Protein AF-A0A9D4A457-F1 (afdb_monomer_lite)

Organism: NCBI:txid47602

Structure (mmCIF, N/CA/C/O backbone):
data_AF-A0A9D4A457-F1
#
_entry.id   AF-A0A9D4A457-F1
#
loop_
_atom_site.group_PDB
_atom_site.id
_atom_site.type_symbol
_atom_site.label_atom_id
_atom_site.label_alt_id
_atom_site.label_comp_id
_atom_site.label_asym_id
_atom_site.label_entity_id
_atom_site.label_seq_id
_atom_site.pdbx_PDB_ins_code
_atom_site.Cartn_x
_atom_site.Cartn_y
_atom_site.Cartn_z
_atom_site.occupancy
_atom_site.B_iso_or_equiv
_atom_site.auth_seq_id
_atom_site.auth_comp_id
_atom_site.auth_asym_id
_atom_site.auth_atom_id
_atom_site.pdbx_PDB_model_num
ATOM 1 N N . MET A 1 1 ? -33.852 -47.008 38.649 1.00 54.09 1 MET A N 1
ATOM 2 C CA . MET A 1 1 ? -32.541 -46.318 38.577 1.00 54.09 1 MET A CA 1
ATOM 3 C C . MET A 1 1 ? -32.299 -45.465 37.315 1.00 54.09 1 MET A C 1
ATOM 5 O O . MET A 1 1 ? -31.251 -44.848 37.241 1.00 54.09 1 MET A O 1
ATOM 9 N N . ARG A 1 2 ? -33.231 -45.355 36.345 1.00 47.31 2 ARG A N 1
ATOM 10 C CA . ARG A 1 2 ? -33.043 -44.539 35.116 1.00 47.31 2 ARG A CA 1
ATOM 11 C C . ARG A 1 2 ? -33.878 -43.247 35.032 1.00 47.31 2 ARG A C 1
ATOM 13 O O . ARG A 1 2 ? -33.765 -42.527 34.055 1.00 47.31 2 ARG A O 1
ATOM 20 N N . ARG A 1 3 ? -34.700 -42.933 36.044 1.00 46.06 3 ARG A N 1
ATOM 21 C CA . ARG A 1 3 ? -35.542 -41.715 36.063 1.00 46.06 3 ARG A CA 1
ATOM 22 C C . ARG A 1 3 ? -34.891 -40.493 36.722 1.00 46.06 3 ARG A C 1
ATOM 24 O O . ARG A 1 3 ? -35.311 -39.384 36.451 1.00 46.06 3 ARG A O 1
ATOM 31 N N . ILE A 1 4 ? -33.847 -40.681 37.532 1.00 48.19 4 ILE A N 1
ATOM 32 C CA . ILE A 1 4 ? -33.227 -39.594 38.318 1.00 48.19 4 ILE A CA 1
ATOM 33 C C . ILE A 1 4 ? -32.165 -38.831 37.498 1.00 48.19 4 ILE A C 1
ATOM 35 O O . ILE A 1 4 ? -31.872 -37.675 37.772 1.00 48.19 4 ILE A O 1
ATOM 39 N N . TYR A 1 5 ? -31.619 -39.449 36.443 1.00 45.44 5 TYR A N 1
ATOM 40 C CA . TYR A 1 5 ? -30.612 -38.818 35.580 1.00 45.44 5 TYR A CA 1
ATOM 41 C C . TYR A 1 5 ? -31.191 -37.829 34.559 1.00 45.44 5 TYR A C 1
ATOM 43 O O . TYR A 1 5 ? -30.449 -36.996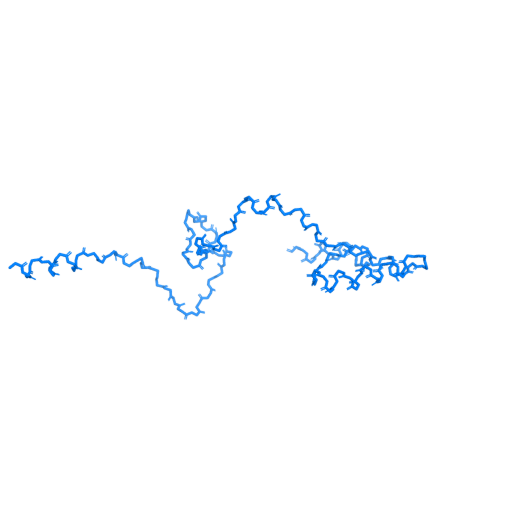 34.055 1.00 45.44 5 TYR A O 1
ATOM 51 N N . ILE A 1 6 ? -32.493 -37.895 34.260 1.00 45.00 6 ILE A N 1
ATOM 52 C CA . ILE A 1 6 ? -33.104 -37.058 33.212 1.00 45.00 6 ILE A CA 1
ATOM 53 C C . ILE A 1 6 ? -33.531 -35.690 33.775 1.00 45.00 6 ILE A C 1
ATOM 55 O O . ILE A 1 6 ? -33.389 -34.678 33.102 1.00 45.00 6 ILE A O 1
ATOM 59 N N . GLU A 1 7 ? -33.937 -35.634 35.048 1.00 42.06 7 GLU A N 1
ATOM 60 C CA . GLU A 1 7 ? -34.279 -34.383 35.750 1.00 42.06 7 GLU A CA 1
ATOM 61 C C . GLU A 1 7 ? -33.044 -33.496 36.001 1.00 42.06 7 GLU A C 1
ATOM 63 O O . GLU A 1 7 ? -33.139 -32.273 36.004 1.00 42.06 7 GLU A O 1
ATOM 68 N N . LYS A 1 8 ? -31.849 -34.091 36.144 1.00 43.78 8 LYS A N 1
ATOM 69 C CA . LYS A 1 8 ? -30.608 -33.342 36.415 1.00 43.78 8 LYS A CA 1
ATOM 70 C C . LYS A 1 8 ? -29.978 -32.698 35.170 1.00 43.78 8 LYS A C 1
ATOM 72 O O . LYS A 1 8 ? -29.018 -31.948 35.306 1.00 43.78 8 LYS A O 1
ATOM 77 N N . LEU A 1 9 ? -30.509 -32.978 33.976 1.00 44.22 9 LEU A N 1
ATOM 78 C CA . LEU A 1 9 ? -30.029 -32.427 32.700 1.00 44.22 9 LEU A CA 1
ATOM 79 C C . LEU A 1 9 ? -30.872 -31.248 32.185 1.00 44.22 9 LEU A C 1
ATOM 81 O O . LEU A 1 9 ? -30.516 -30.652 31.174 1.00 44.22 9 LEU A O 1
ATOM 85 N N . LEU A 1 10 ? -31.955 -30.878 32.877 1.00 48.16 10 LEU A N 1
ATOM 86 C CA . LEU A 1 10 ? -32.815 -29.749 32.493 1.00 48.16 10 LEU A CA 1
ATOM 87 C C . LEU A 1 10 ? -32.501 -28.441 33.243 1.00 48.16 10 LEU A C 1
ATOM 89 O O . LEU A 1 10 ? -33.145 -27.427 32.991 1.00 48.16 10 LEU A O 1
ATOM 93 N N . GLN A 1 11 ? -31.493 -28.431 34.124 1.00 47.62 11 GLN A N 1
ATOM 94 C CA . GLN A 1 11 ? -31.164 -27.280 34.977 1.00 47.62 11 GLN A CA 1
ATOM 95 C C . GLN A 1 11 ? -29.874 -26.534 34.585 1.00 47.62 11 GLN A C 1
ATOM 97 O O . GLN A 1 11 ? -29.328 -25.802 35.403 1.00 47.62 11 GLN A O 1
ATOM 102 N N . ILE A 1 12 ? -29.372 -26.702 33.357 1.00 47.16 12 ILE A N 1
ATOM 103 C CA . ILE A 1 12 ? -28.254 -25.897 32.837 1.00 47.16 12 ILE A CA 1
ATOM 104 C C . ILE A 1 12 ? -28.711 -25.245 31.534 1.00 47.16 12 ILE A C 1
ATOM 106 O O . ILE A 1 12 ? -28.348 -25.645 30.432 1.00 47.16 12 ILE A O 1
ATOM 110 N N . ARG A 1 13 ? -29.601 -24.263 31.664 1.00 43.69 13 ARG A N 1
ATOM 111 C CA . ARG A 1 13 ? -29.705 -23.194 30.676 1.00 43.69 13 ARG A CA 1
ATOM 112 C C . ARG A 1 13 ? -29.014 -22.005 31.305 1.00 43.69 13 ARG A C 1
ATOM 114 O O . ARG A 1 13 ? -29.594 -21.349 32.168 1.00 43.69 13 ARG A O 1
ATOM 121 N N . ASP A 1 14 ? -27.773 -21.776 30.897 1.00 48.44 14 ASP A N 1
ATOM 122 C CA . ASP A 1 14 ? -27.128 -20.493 31.131 1.00 48.44 14 ASP A CA 1
ATOM 123 C C . ASP A 1 14 ? -28.080 -19.391 30.639 1.00 48.44 14 ASP A C 1
ATOM 125 O O . ASP A 1 14 ? -28.736 -19.572 29.601 1.00 48.44 14 ASP A O 1
ATOM 129 N N . PRO A 1 15 ? -28.241 -18.283 31.382 1.00 45.59 15 PRO A N 1
ATOM 130 C CA . PRO A 1 15 ? -29.047 -17.174 30.907 1.00 45.59 15 PRO A CA 1
ATOM 131 C C . PRO A 1 15 ? -28.471 -16.742 29.562 1.00 45.59 15 PRO A C 1
ATOM 133 O O . PRO A 1 15 ? -27.312 -16.345 29.477 1.00 45.59 15 PRO A O 1
ATOM 136 N N . VAL A 1 16 ? -29.278 -16.867 28.505 1.00 44.25 16 VAL A N 1
ATOM 137 C CA . VAL A 1 16 ? -28.945 -16.318 27.192 1.00 44.25 16 VAL A CA 1
ATOM 138 C C . VAL A 1 16 ? -28.645 -14.841 27.428 1.00 44.25 16 VAL A C 1
ATOM 140 O O . VAL A 1 16 ? -29.539 -14.135 27.906 1.00 44.25 16 VAL A O 1
ATOM 143 N N . PRO A 1 17 ? -27.417 -14.361 27.158 1.00 43.22 17 PRO A N 1
ATOM 144 C CA . PRO A 1 17 ? -27.139 -12.942 27.227 1.00 43.22 17 PRO A CA 1
ATOM 145 C C . PRO A 1 17 ? -28.136 -12.258 26.302 1.00 43.22 17 PRO A C 1
ATOM 147 O O . PRO A 1 17 ? -28.192 -12.570 25.111 1.00 43.22 17 PRO A O 1
ATOM 150 N N . SER A 1 18 ? -28.980 -11.391 26.856 1.00 45.47 18 SER A N 1
ATOM 151 C CA . SER A 1 18 ? -29.981 -10.641 26.107 1.00 45.47 18 SER A CA 1
ATOM 152 C C . SER A 1 18 ? -29.288 -9.563 25.276 1.00 45.47 18 SER A C 1
ATOM 154 O O . SER A 1 18 ? -29.444 -8.369 25.517 1.00 45.47 18 SER A O 1
ATOM 156 N N . PHE A 1 19 ? -28.480 -9.973 24.309 1.00 51.91 19 PHE A N 1
ATOM 157 C CA . PHE A 1 19 ? -28.159 -9.129 23.181 1.00 51.91 19 PHE A CA 1
ATOM 158 C C . PHE A 1 19 ? -29.254 -9.414 22.167 1.00 51.91 19 PHE A C 1
ATOM 160 O O . PHE A 1 19 ? -29.239 -10.428 21.470 1.00 51.91 19 PHE A O 1
ATOM 167 N N . LEU A 1 20 ? -30.264 -8.550 22.161 1.00 42.50 20 LEU A N 1
ATOM 168 C CA . LEU A 1 20 ? -31.234 -8.470 21.081 1.00 42.50 20 LEU A CA 1
ATOM 169 C C . LEU A 1 20 ? -30.439 -8.025 19.845 1.00 42.50 20 LEU A C 1
ATOM 171 O O . LEU A 1 20 ? -30.224 -6.840 19.616 1.00 42.50 20 LEU A O 1
ATOM 175 N N . VAL A 1 21 ? -29.863 -8.989 19.130 1.00 50.22 21 VAL A N 1
ATOM 176 C CA . VAL A 1 21 ? -29.160 -8.736 17.875 1.00 50.22 21 VAL A CA 1
ATOM 177 C C . VAL A 1 21 ? -30.226 -8.733 16.792 1.00 50.22 21 VAL A C 1
ATOM 179 O O . VAL A 1 21 ? -30.694 -9.791 16.373 1.00 50.22 21 VAL A O 1
ATOM 182 N N . GLU A 1 22 ? -30.638 -7.545 16.355 1.00 56.25 22 GLU A N 1
ATOM 183 C CA . GLU A 1 22 ? -31.414 -7.420 15.125 1.00 56.25 22 GLU A CA 1
ATOM 184 C C . GLU A 1 22 ? -30.52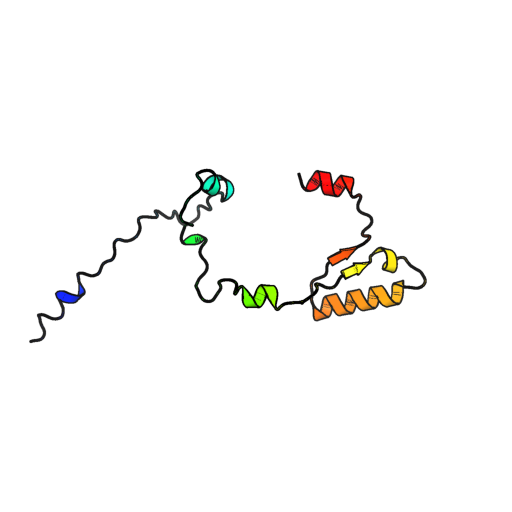3 -7.835 13.950 1.00 56.25 22 GLU A C 1
ATOM 186 O O . GLU A 1 22 ? -29.593 -7.130 13.550 1.00 56.25 22 GLU A O 1
ATOM 191 N N . VAL A 1 23 ? -30.768 -9.040 13.432 1.00 51.91 23 VAL A N 1
ATOM 192 C CA . VAL A 1 23 ? -30.080 -9.587 12.261 1.00 51.91 23 VAL A CA 1
ATOM 193 C C . VAL A 1 23 ? -30.266 -8.611 11.095 1.00 51.91 23 VAL A C 1
ATOM 195 O O . VAL A 1 23 ? -31.378 -8.424 10.613 1.00 51.91 23 VAL A O 1
ATOM 198 N N . GLY A 1 24 ? -29.171 -7.980 10.662 1.00 61.84 24 GLY A N 1
ATOM 199 C CA . GLY A 1 24 ? -29.151 -7.005 9.564 1.00 61.84 24 GLY A CA 1
ATOM 200 C C . GLY A 1 24 ? -28.782 -5.575 9.970 1.00 61.84 24 GLY A C 1
ATOM 201 O O . GLY A 1 24 ? -28.400 -4.797 9.099 1.00 61.84 24 GLY A O 1
ATOM 202 N N . HIS A 1 25 ? -28.810 -5.227 11.261 1.00 73.12 25 HIS A N 1
ATOM 203 C CA . HIS A 1 25 ? -28.356 -3.913 11.724 1.00 73.12 25 HIS A CA 1
ATOM 204 C C . HIS A 1 25 ? -26.860 -3.943 12.079 1.00 73.12 25 HIS A C 1
ATOM 206 O O . HIS A 1 25 ? -26.438 -4.567 13.057 1.00 73.12 25 HIS A O 1
ATOM 212 N N . ILE A 1 26 ? -26.028 -3.270 11.278 1.00 80.56 26 ILE A N 1
ATOM 213 C CA . ILE A 1 26 ? -24.613 -3.057 11.603 1.00 80.56 26 ILE A CA 1
ATOM 214 C C . ILE A 1 26 ? -24.506 -1.744 12.374 1.00 80.56 26 ILE A C 1
ATOM 216 O O . ILE A 1 26 ? -24.589 -0.672 11.790 1.00 80.56 26 ILE A O 1
ATOM 220 N N . ALA A 1 27 ? -24.322 -1.852 13.689 1.00 82.69 27 ALA A N 1
ATOM 221 C CA . ALA A 1 27 ? -24.063 -0.694 14.537 1.00 82.69 27 ALA A CA 1
ATOM 222 C C . ALA A 1 27 ? -22.743 0.001 14.161 1.00 82.69 27 ALA A C 1
ATOM 224 O O . ALA A 1 27 ? -21.742 -0.676 13.899 1.00 82.69 27 ALA A O 1
ATOM 225 N N . ASP A 1 28 ? -22.757 1.332 14.192 1.00 88.12 28 ASP A N 1
ATOM 226 C CA . ASP A 1 28 ? -21.583 2.176 13.996 1.00 88.12 28 ASP A CA 1
ATOM 227 C C . ASP A 1 28 ? -20.592 1.977 15.154 1.00 88.12 28 ASP A C 1
ATOM 229 O O . ASP A 1 28 ? -20.892 2.238 16.322 1.00 88.12 28 ASP A O 1
ATOM 233 N N . VAL A 1 29 ? -19.394 1.491 14.829 1.00 89.00 29 VAL A N 1
ATOM 234 C CA . VAL A 1 29 ? -18.345 1.209 15.814 1.00 89.00 29 VAL A CA 1
ATOM 235 C C . VAL A 1 29 ? -17.870 2.488 16.512 1.00 89.00 29 VAL A C 1
ATOM 237 O O . VAL A 1 29 ? -17.545 2.428 17.698 1.00 89.00 29 VAL A O 1
ATOM 240 N N . GLN A 1 30 ? -17.887 3.639 15.831 1.00 89.31 30 GLN A N 1
ATOM 241 C CA . GLN A 1 30 ? -17.529 4.928 16.425 1.00 89.31 30 GLN A CA 1
ATOM 242 C C . GLN A 1 30 ? -18.555 5.363 17.473 1.00 89.31 30 GLN A C 1
ATOM 244 O O . GLN A 1 30 ? -18.194 5.917 18.509 1.00 89.31 30 GLN A O 1
ATOM 249 N N . GLU A 1 31 ? -19.844 5.098 17.252 1.00 89.25 31 GLU A N 1
ATOM 250 C CA . GLU A 1 31 ? -20.872 5.395 18.254 1.00 89.25 31 GLU A CA 1
ATOM 251 C C . GLU A 1 31 ? -20.796 4.456 19.454 1.00 89.25 31 GLU A C 1
ATOM 253 O O . GLU A 1 31 ? -20.932 4.896 20.597 1.00 89.25 31 GLU A O 1
ATOM 258 N N . LEU A 1 32 ? -20.511 3.179 19.200 1.00 85.56 32 LEU A N 1
ATOM 259 C CA . LEU A 1 32 ? -20.322 2.173 20.240 1.00 85.56 32 LEU A CA 1
ATOM 260 C C . LEU A 1 32 ? -19.090 2.433 21.115 1.00 85.56 32 LEU A C 1
ATOM 262 O O . LEU A 1 32 ? -19.071 1.981 22.260 1.00 85.56 32 LEU A O 1
ATOM 266 N N . SER A 1 33 ? -18.074 3.141 20.611 1.00 87.06 33 SER A N 1
ATOM 267 C CA . SER A 1 33 ? -16.865 3.464 21.376 1.00 87.06 33 SER A CA 1
ATOM 268 C C . SER A 1 33 ? -16.997 4.719 22.245 1.00 87.06 33 SER A C 1
ATOM 270 O O . SER A 1 33 ? -16.287 4.817 23.243 1.00 87.06 3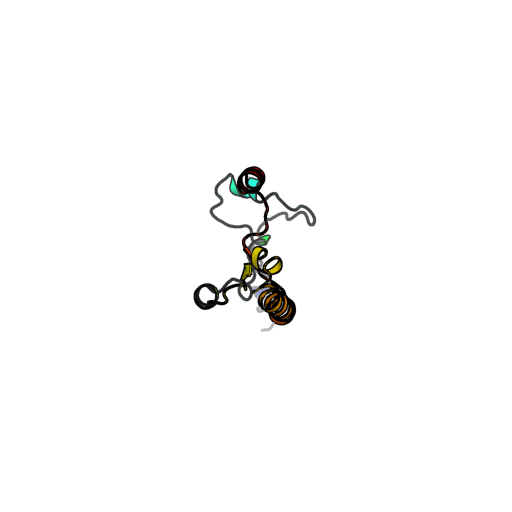3 SER A O 1
ATOM 272 N N . LYS A 1 34 ? -17.916 5.650 21.929 1.00 88.12 34 LYS A N 1
ATOM 273 C CA . LYS A 1 34 ? -18.165 6.886 22.712 1.00 88.12 34 LYS A CA 1
ATOM 274 C C . LYS A 1 34 ? -18.328 6.667 24.230 1.00 88.12 34 LYS A C 1
ATOM 276 O O . LYS A 1 34 ? -17.781 7.471 24.978 1.00 88.12 34 LYS A O 1
ATOM 281 N N . PRO A 1 35 ? -19.061 5.645 24.720 1.00 86.62 35 PRO A N 1
ATOM 282 C CA . PRO A 1 35 ? -19.248 5.435 26.156 1.00 86.62 35 PRO A CA 1
ATOM 283 C C . PRO A 1 35 ? -18.086 4.699 26.853 1.00 86.62 35 PRO A C 1
ATOM 285 O O . PRO A 1 35 ? -18.264 4.290 27.996 1.00 86.62 35 PRO A O 1
ATOM 288 N N . GLU A 1 36 ? -16.942 4.484 26.189 1.00 82.25 36 GLU A N 1
ATOM 289 C CA . GLU A 1 36 ? -15.781 3.739 26.717 1.00 82.25 36 GLU A CA 1
ATOM 290 C C . GLU A 1 36 ? -16.152 2.371 27.329 1.00 82.25 36 GLU A C 1
ATOM 292 O O . GLU A 1 36 ? -15.929 2.102 28.514 1.00 82.25 36 GLU A O 1
ATOM 297 N N . PRO A 1 37 ? -16.756 1.468 26.537 1.00 80.00 37 PRO A N 1
ATOM 298 C CA . PRO A 1 37 ? -17.233 0.196 27.053 1.00 80.00 37 PRO A CA 1
ATOM 299 C C . PRO A 1 37 ? -16.075 -0.666 27.572 1.00 80.00 37 PRO A C 1
ATOM 301 O O . PRO A 1 37 ? -15.100 -0.930 26.874 1.00 80.00 37 PRO A O 1
ATOM 304 N N . THR A 1 38 ? -16.220 -1.198 28.787 1.00 82.19 38 THR A N 1
ATOM 305 C CA . THR A 1 38 ? -15.237 -2.121 29.385 1.00 82.19 38 THR A CA 1
ATOM 306 C C . THR A 1 38 ? -15.256 -3.512 28.732 1.00 82.19 38 THR A C 1
ATOM 308 O O . THR A 1 38 ? -14.352 -4.317 28.946 1.00 82.19 38 THR A O 1
ATOM 311 N N . VAL A 1 39 ? -16.292 -3.823 27.944 1.00 85.62 39 VAL A N 1
ATOM 312 C CA . VAL A 1 39 ? -16.494 -5.130 27.304 1.00 85.62 39 VAL A CA 1
ATOM 313 C C . VAL A 1 39 ? -16.872 -4.941 25.838 1.00 85.62 39 VAL A C 1
ATOM 315 O O . VAL A 1 39 ? -17.839 -4.254 25.516 1.00 85.62 39 VAL A O 1
ATOM 318 N N . ILE A 1 40 ? -16.129 -5.598 24.946 1.00 84.75 40 ILE A N 1
ATOM 319 C CA . ILE A 1 40 ? -16.431 -5.647 23.513 1.00 84.75 40 ILE A CA 1
ATOM 320 C C . ILE A 1 40 ? -17.605 -6.604 23.288 1.00 84.75 40 ILE A C 1
ATOM 322 O O . ILE A 1 40 ? -17.637 -7.708 23.836 1.00 84.75 40 ILE A O 1
ATOM 326 N N . THR A 1 41 ? -18.576 -6.200 22.468 1.00 82.31 41 THR A N 1
ATOM 327 C CA . THR A 1 41 ? -19.713 -7.071 22.143 1.00 82.31 41 THR A CA 1
ATOM 328 C C . THR A 1 41 ? -19.248 -8.304 21.364 1.00 82.31 41 THR A C 1
ATOM 330 O O . THR A 1 41 ? -18.396 -8.211 20.480 1.00 82.31 41 THR A O 1
ATOM 333 N N . GLY A 1 42 ? -19.827 -9.470 21.673 1.00 80.81 42 GLY A N 1
ATOM 334 C CA . GLY A 1 42 ? -19.365 -10.762 21.147 1.00 80.81 42 GLY A CA 1
ATOM 335 C C . GLY A 1 42 ? -19.280 -10.847 19.617 1.00 80.81 42 GLY A C 1
ATOM 336 O O . GLY A 1 42 ? -18.453 -11.582 19.101 1.00 80.81 42 GLY A O 1
ATOM 337 N N . ARG A 1 43 ? -20.057 -10.039 18.884 1.00 82.75 43 ARG A N 1
ATOM 338 C CA . ARG A 1 43 ? -20.028 -9.968 17.411 1.00 82.75 43 ARG A CA 1
ATOM 339 C C . ARG A 1 43 ? -18.725 -9.419 16.812 1.00 82.75 43 ARG A C 1
ATOM 341 O O . ARG A 1 43 ? -18.477 -9.655 15.638 1.00 82.75 43 ARG A O 1
ATOM 348 N N . PHE A 1 44 ? -17.929 -8.671 17.581 1.00 86.50 44 PHE A N 1
ATOM 349 C CA . PHE A 1 44 ? -16.607 -8.178 17.157 1.00 86.50 44 PHE A CA 1
ATOM 350 C C . PHE A 1 44 ? -15.461 -9.022 17.730 1.00 86.50 44 PHE A C 1
ATOM 352 O O . PHE A 1 44 ? -14.292 -8.756 17.460 1.00 86.50 44 PHE A O 1
ATOM 359 N N . VAL A 1 45 ? -15.780 -10.024 18.553 1.00 89.00 45 VAL A N 1
ATOM 360 C CA . VAL A 1 45 ? -14.791 -10.909 19.159 1.00 89.00 45 VAL A CA 1
ATOM 361 C C . VAL A 1 45 ? -14.569 -12.090 18.223 1.00 89.00 45 VAL A C 1
ATOM 363 O O . VAL A 1 45 ? -15.449 -12.927 18.062 1.00 89.00 45 VAL A O 1
ATOM 366 N N . LEU A 1 46 ? -13.374 -12.168 17.636 1.00 89.00 46 LEU A N 1
ATOM 367 C CA . LEU A 1 46 ? -12.971 -13.312 16.819 1.00 89.00 46 LEU A CA 1
ATOM 368 C C . LEU A 1 46 ? -12.906 -14.599 17.650 1.00 89.00 46 LEU A C 1
ATOM 370 O O . LEU A 1 46 ? -12.549 -14.579 18.845 1.00 89.00 46 LEU A O 1
ATOM 374 N N . ASP A 1 47 ? -13.168 -15.724 16.987 1.00 89.81 47 ASP A N 1
ATOM 375 C CA . ASP A 1 47 ? -12.962 -17.049 17.555 1.00 89.81 47 ASP A CA 1
ATOM 376 C C . ASP A 1 47 ? -11.502 -17.240 17.966 1.00 89.81 47 ASP A C 1
ATOM 378 O O . ASP A 1 47 ? -10.574 -16.715 17.350 1.00 89.81 47 ASP A O 1
ATOM 382 N N . MET A 1 48 ? -11.278 -18.023 19.022 1.00 87.31 48 MET A N 1
ATOM 383 C CA . MET A 1 48 ? -9.942 -18.212 19.605 1.00 87.31 48 MET A CA 1
ATOM 384 C C . MET A 1 48 ? -8.883 -18.658 18.583 1.00 87.31 48 MET A C 1
ATOM 386 O O . MET A 1 48 ? -7.710 -18.333 18.753 1.00 87.31 48 MET A O 1
ATOM 390 N N . ALA A 1 49 ? -9.284 -19.393 17.541 1.00 87.62 49 ALA A N 1
ATOM 391 C CA . ALA A 1 49 ? -8.397 -19.868 16.481 1.00 87.62 49 ALA A CA 1
ATOM 392 C C . ALA A 1 49 ? -7.976 -18.767 15.487 1.00 87.62 49 ALA A C 1
ATOM 394 O O . ALA A 1 49 ? -6.886 -18.854 14.925 1.00 87.62 49 ALA A O 1
ATOM 395 N N . GLU A 1 50 ? -8.813 -17.746 15.297 1.00 86.94 50 GLU A N 1
ATOM 396 C CA . GLU A 1 50 ? -8.611 -16.650 14.338 1.00 86.94 50 GLU A CA 1
ATOM 397 C C . GLU A 1 50 ? -7.998 -15.405 14.982 1.00 86.94 50 GLU A C 1
ATOM 399 O O . GLU A 1 50 ? -7.561 -14.483 14.291 1.00 86.94 50 GLU A O 1
ATOM 404 N N . ARG A 1 51 ? -7.945 -15.360 16.318 1.00 89.00 51 ARG A N 1
ATOM 405 C CA . ARG A 1 51 ? -7.325 -14.244 17.031 1.00 89.00 51 ARG A CA 1
ATOM 406 C C . ARG A 1 51 ? -5.853 -14.098 16.627 1.00 89.00 51 ARG A C 1
ATOM 408 O O . ARG A 1 51 ? -5.115 -15.091 16.644 1.00 89.00 51 ARG A O 1
ATOM 415 N N . PRO A 1 52 ? -5.392 -12.866 16.339 1.00 83.69 52 PRO A N 1
ATOM 416 C CA . PRO A 1 52 ? -3.995 -12.620 16.023 1.00 83.69 52 PRO A CA 1
ATOM 417 C C . PRO A 1 52 ? -3.086 -13.115 17.149 1.00 83.69 52 PRO A C 1
ATOM 419 O O . PRO A 1 52 ? -3.270 -12.782 18.321 1.00 83.69 52 PRO A O 1
ATOM 422 N N . LYS A 1 53 ? -2.080 -13.918 16.799 1.00 83.00 53 LYS A N 1
ATOM 423 C CA . LYS A 1 53 ? -1.065 -14.370 17.753 1.00 83.00 53 LYS A CA 1
ATOM 424 C C . LYS A 1 53 ? 0.018 -13.303 17.819 1.00 83.00 53 LYS A C 1
ATOM 426 O O . LYS A 1 53 ? 0.699 -13.075 16.826 1.00 83.00 53 LYS A O 1
ATOM 431 N N . LEU A 1 54 ? 0.217 -12.691 18.986 1.00 69.81 54 LEU A N 1
ATOM 432 C CA . LEU A 1 54 ? 1.210 -11.623 19.182 1.00 69.81 54 LEU A CA 1
ATOM 433 C C . LEU A 1 54 ? 2.614 -12.026 18.689 1.00 69.81 54 LEU A C 1
ATOM 435 O O . LEU A 1 54 ? 3.296 -11.246 18.034 1.00 69.81 54 LEU A O 1
ATOM 439 N N . ALA A 1 55 ? 3.008 -13.280 18.930 1.00 67.25 55 ALA A N 1
ATOM 440 C CA . ALA A 1 55 ? 4.273 -13.829 18.448 1.00 67.25 55 ALA A CA 1
ATOM 441 C C . ALA A 1 55 ? 4.364 -13.888 16.911 1.00 67.25 55 ALA A C 1
ATOM 443 O O . ALA A 1 55 ? 5.445 -13.711 16.370 1.00 67.25 55 ALA A O 1
ATOM 444 N N . ALA A 1 56 ? 3.254 -14.100 16.199 1.00 65.19 56 ALA A N 1
ATOM 445 C CA . ALA A 1 56 ? 3.245 -14.121 14.737 1.00 65.19 56 ALA A CA 1
ATOM 446 C C . ALA A 1 56 ? 3.403 -12.716 14.131 1.00 65.19 56 ALA A C 1
ATOM 448 O O . ALA A 1 56 ? 4.022 -12.591 13.085 1.00 65.19 56 ALA A O 1
ATOM 449 N N . ILE A 1 57 ? 2.899 -11.676 14.807 1.00 64.38 57 ILE A N 1
ATOM 450 C CA . ILE A 1 57 ? 3.005 -10.274 14.360 1.00 64.38 57 ILE A CA 1
ATOM 451 C C . ILE A 1 57 ? 4.452 -9.771 14.469 1.00 64.38 57 ILE A C 1
ATOM 453 O O . ILE A 1 57 ? 4.949 -9.098 13.576 1.00 64.38 57 ILE A O 1
ATOM 457 N N . VAL A 1 58 ? 5.142 -10.109 15.562 1.00 66.25 58 VAL A N 1
ATOM 458 C CA . VAL A 1 58 ? 6.526 -9.659 15.808 1.00 66.25 58 VAL A CA 1
ATOM 459 C C . VAL A 1 58 ? 7.545 -10.452 14.977 1.00 66.25 58 VAL A C 1
ATOM 461 O O . VAL A 1 58 ? 8.608 -9.935 14.650 1.00 66.25 58 VAL A O 1
ATOM 464 N N . LEU A 1 59 ? 7.232 -11.706 14.632 1.00 60.25 59 LEU A N 1
ATOM 465 C CA . LEU A 1 59 ? 8.130 -12.613 13.908 1.00 60.25 59 LEU A CA 1
ATOM 466 C C . LEU A 1 59 ? 7.914 -12.635 12.392 1.00 60.25 59 LEU A C 1
ATOM 468 O O . LEU A 1 59 ? 8.561 -13.437 11.722 1.00 60.25 59 LEU A O 1
ATOM 472 N N . SER A 1 60 ? 7.033 -11.800 11.842 1.00 60.16 60 SER A N 1
ATOM 473 C CA . SER A 1 60 ? 6.900 -11.626 10.397 1.00 60.16 60 SER A CA 1
ATOM 474 C C . SER A 1 60 ? 7.679 -10.383 9.940 1.00 60.16 60 SER A C 1
ATOM 476 O O . SER A 1 60 ? 7.062 -9.334 9.758 1.00 60.16 60 SER A O 1
ATOM 478 N N . PRO A 1 61 ? 9.008 -10.464 9.700 1.00 60.47 61 PRO A N 1
ATOM 479 C CA . PRO A 1 61 ? 9.779 -9.435 8.994 1.00 60.47 61 PRO A CA 1
ATOM 480 C C . PRO A 1 61 ? 9.484 -9.502 7.488 1.00 60.47 61 PRO A C 1
ATOM 482 O O . PRO A 1 61 ? 10.371 -9.441 6.642 1.00 60.47 61 PRO A O 1
ATOM 485 N N . ASN A 1 62 ? 8.224 -9.752 7.152 1.00 58.56 62 ASN A N 1
ATOM 486 C CA . ASN A 1 62 ? 7.755 -9.856 5.793 1.00 58.56 62 ASN A CA 1
ATOM 487 C C . ASN A 1 62 ? 7.563 -8.414 5.325 1.00 58.56 62 ASN A C 1
ATOM 489 O O . ASN A 1 62 ? 6.449 -7.893 5.319 1.00 58.56 62 ASN A O 1
ATOM 493 N N . ASP A 1 63 ? 8.690 -7.763 5.038 1.00 76.88 63 ASP A N 1
ATOM 494 C CA . ASP A 1 63 ? 8.739 -6.412 4.505 1.00 76.88 63 ASP A CA 1
ATOM 495 C C . ASP A 1 63 ? 7.964 -6.430 3.194 1.00 76.88 63 ASP A C 1
ATOM 497 O O . ASP A 1 63 ? 8.385 -7.035 2.204 1.00 76.88 63 ASP A O 1
ATOM 501 N N . ILE A 1 64 ? 6.774 -5.833 3.227 1.00 90.25 64 ILE A N 1
ATOM 502 C CA . ILE A 1 64 ? 5.934 -5.675 2.047 1.00 90.25 64 ILE A CA 1
ATOM 503 C C . ILE A 1 64 ? 6.814 -5.041 0.962 1.00 90.25 64 ILE A C 1
ATOM 505 O O . ILE A 1 64 ? 7.429 -4.004 1.234 1.00 90.25 64 ILE A O 1
ATOM 509 N N . PRO A 1 65 ? 6.896 -5.626 -0.246 1.00 93.81 65 PRO A N 1
ATOM 510 C CA . PRO A 1 65 ? 7.801 -5.127 -1.267 1.00 93.81 65 PRO A CA 1
ATOM 511 C C . PRO A 1 65 ? 7.523 -3.661 -1.579 1.00 93.81 65 PRO A C 1
ATOM 513 O O . PRO A 1 65 ? 6.370 -3.251 -1.654 1.00 93.81 65 PRO A O 1
ATOM 516 N N . ILE A 1 66 ? 8.572 -2.870 -1.782 1.00 94.56 66 ILE A N 1
ATOM 517 C CA . ILE A 1 66 ? 8.457 -1.443 -2.100 1.00 94.56 66 ILE A CA 1
ATOM 518 C C . ILE A 1 66 ? 8.848 -1.224 -3.559 1.00 94.56 66 ILE A C 1
ATOM 520 O O . ILE A 1 66 ? 9.946 -1.615 -3.953 1.00 94.56 66 ILE A O 1
ATOM 524 N N . ILE A 1 67 ? 7.994 -0.574 -4.345 1.00 96.81 67 ILE A N 1
ATOM 525 C CA . ILE A 1 67 ? 8.251 -0.192 -5.738 1.00 96.81 67 ILE A CA 1
ATOM 526 C C . ILE A 1 67 ? 8.452 1.322 -5.821 1.00 96.81 67 ILE A C 1
ATOM 528 O O . ILE A 1 67 ? 7.594 2.095 -5.403 1.00 96.81 67 ILE A O 1
ATOM 532 N N . ASP A 1 68 ? 9.576 1.762 -6.371 1.00 96.50 68 ASP A N 1
ATOM 533 C CA . ASP A 1 68 ? 9.865 3.179 -6.587 1.00 96.50 68 ASP A CA 1
ATOM 534 C C . ASP A 1 68 ? 9.422 3.597 -7.993 1.00 96.50 68 ASP A C 1
ATOM 536 O O . ASP A 1 68 ? 10.069 3.286 -8.996 1.00 96.50 68 ASP A O 1
ATOM 540 N N . LEU A 1 69 ? 8.310 4.327 -8.084 1.00 96.62 69 LEU A N 1
ATOM 541 C CA . LEU A 1 69 ? 7.725 4.695 -9.374 1.00 96.62 69 LEU A CA 1
ATOM 542 C C . LEU A 1 69 ? 8.577 5.712 -10.144 1.00 96.62 69 LEU A C 1
ATOM 544 O O . LEU A 1 69 ? 8.473 5.777 -11.369 1.00 96.62 69 LEU A O 1
ATOM 548 N N . SER A 1 70 ? 9.479 6.441 -9.477 1.00 96.44 70 SER A N 1
ATOM 549 C CA . SER A 1 70 ? 10.419 7.325 -10.177 1.00 96.44 70 SER A CA 1
ATOM 550 C C . SER A 1 70 ? 11.424 6.539 -11.023 1.00 96.44 70 SER A C 1
ATOM 552 O O . SER A 1 70 ? 11.791 6.974 -12.117 1.00 96.44 70 SER A O 1
ATOM 554 N N . LYS A 1 71 ? 11.804 5.331 -10.583 1.00 97.19 71 LYS A N 1
ATOM 555 C CA . LYS A 1 71 ? 12.742 4.459 -11.304 1.00 97.19 71 LYS A CA 1
ATOM 556 C C . LYS A 1 71 ? 12.137 3.854 -12.558 1.00 97.19 71 LYS A C 1
ATOM 558 O O . LYS A 1 71 ? 12.868 3.590 -13.506 1.00 97.19 71 LYS A O 1
ATOM 563 N N . LEU A 1 72 ? 10.813 3.713 -12.619 1.00 93.94 72 LEU A N 1
ATOM 564 C CA . LEU A 1 72 ? 10.122 3.315 -13.850 1.00 93.94 72 LEU A CA 1
ATOM 565 C C . LEU A 1 72 ? 10.272 4.359 -14.965 1.00 93.94 72 LEU A C 1
ATOM 567 O O . LEU A 1 72 ? 10.166 4.018 -16.138 1.00 93.94 72 LEU A O 1
ATOM 571 N N . MET A 1 73 ? 10.549 5.615 -14.617 1.00 90.69 73 MET A N 1
ATOM 572 C CA . MET A 1 73 ? 10.781 6.690 -15.584 1.00 90.69 73 MET A CA 1
ATOM 573 C C . MET A 1 73 ? 12.281 6.947 -15.831 1.00 90.69 73 MET A C 1
ATOM 575 O O . MET A 1 73 ? 12.626 7.802 -16.645 1.00 90.69 73 MET A O 1
ATOM 579 N N . SER A 1 74 ? 13.175 6.221 -15.146 1.00 92.81 74 SER A N 1
ATOM 580 C CA . SER A 1 74 ? 14.635 6.344 -15.267 1.00 92.81 74 SER A CA 1
ATOM 581 C C . SER A 1 74 ? 15.165 5.553 -16.463 1.00 92.81 74 SER A C 1
ATOM 583 O O . SER A 1 74 ? 14.804 4.395 -16.648 1.00 92.81 74 SER A O 1
ATOM 585 N N . SER A 1 75 ? 16.080 6.128 -17.251 1.00 90.94 75 SER A N 1
ATOM 586 C CA . SER A 1 75 ? 16.728 5.410 -18.362 1.00 90.94 75 SER A CA 1
ATOM 587 C C . SER A 1 75 ? 17.533 4.197 -17.899 1.00 90.94 75 SER A C 1
ATOM 589 O O . SER A 1 75 ? 17.598 3.192 -18.607 1.00 90.94 75 SER A O 1
ATOM 591 N N . ASP A 1 76 ? 18.122 4.290 -16.708 1.00 93.62 76 ASP A N 1
ATOM 592 C CA . ASP A 1 76 ? 19.135 3.345 -16.241 1.00 93.62 76 ASP A CA 1
ATOM 593 C C . ASP A 1 76 ? 18.515 2.253 -15.358 1.00 93.62 76 ASP A C 1
ATOM 595 O O . ASP A 1 76 ? 18.977 1.113 -15.346 1.00 93.62 76 ASP A O 1
ATOM 599 N N . GLU A 1 77 ? 17.429 2.580 -14.650 1.00 94.94 77 GLU A N 1
ATOM 600 C CA . GLU A 1 77 ? 16.800 1.697 -13.659 1.00 94.94 77 GLU A CA 1
ATOM 601 C C 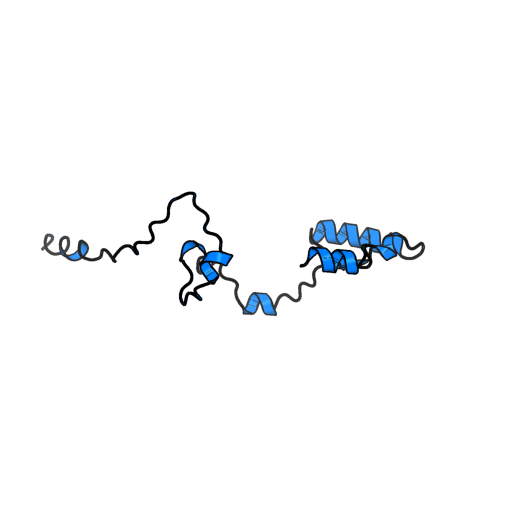. GLU A 1 77 ? 15.439 1.136 -14.099 1.00 94.94 77 GLU A C 1
ATOM 603 O O . GLU A 1 77 ? 14.970 0.168 -13.495 1.00 94.94 77 GLU A O 1
ATOM 608 N N . HIS A 1 78 ? 14.826 1.654 -15.174 1.00 95.62 78 HIS A N 1
ATOM 609 C CA . HIS A 1 78 ? 13.478 1.250 -15.608 1.00 95.62 78 HIS A CA 1
ATOM 610 C C . HIS A 1 78 ? 13.333 -0.262 -15.795 1.00 95.62 78 HIS A C 1
ATOM 612 O O . HIS A 1 78 ? 12.358 -0.853 -15.332 1.00 95.62 78 HIS A O 1
ATOM 618 N N . VAL A 1 79 ? 14.309 -0.911 -16.438 1.00 96.75 79 VAL A N 1
ATOM 619 C CA . VAL A 1 79 ? 14.245 -2.358 -16.702 1.00 96.75 79 VAL A CA 1
ATOM 620 C C . VAL A 1 79 ? 14.325 -3.168 -15.407 1.00 96.75 79 VAL A C 1
ATOM 622 O O . VAL A 1 79 ? 13.658 -4.192 -15.286 1.00 96.75 79 VAL A O 1
ATOM 625 N N . LEU A 1 80 ? 15.114 -2.726 -14.428 1.00 96.62 80 LEU A N 1
ATOM 626 C CA . LEU A 1 80 ? 15.219 -3.420 -13.146 1.00 96.62 80 LEU A CA 1
ATOM 627 C C . LEU A 1 80 ? 13.936 -3.250 -12.334 1.00 96.62 80 LEU A C 1
ATOM 629 O O . LEU A 1 80 ? 13.400 -4.234 -11.823 1.00 96.62 80 LEU A O 1
ATOM 633 N N . GLU A 1 81 ? 13.406 -2.030 -12.275 1.00 97.19 81 GLU A N 1
ATOM 634 C CA . GLU A 1 81 ? 12.227 -1.740 -11.465 1.00 97.19 81 GLU A CA 1
ATOM 635 C C . GLU A 1 81 ? 10.953 -2.367 -12.053 1.00 97.19 81 GLU A C 1
ATOM 637 O O . GLU A 1 81 ? 10.137 -2.908 -11.309 1.00 97.19 81 GLU A O 1
ATOM 642 N N . ILE A 1 82 ? 10.797 -2.412 -13.384 1.00 97.19 82 ILE A N 1
ATOM 643 C CA . ILE A 1 82 ? 9.648 -3.094 -14.006 1.00 97.19 82 ILE A CA 1
ATOM 644 C C . ILE A 1 82 ? 9.701 -4.615 -13.808 1.00 97.19 82 ILE A C 1
ATOM 646 O O . ILE A 1 82 ? 8.665 -5.262 -13.639 1.00 97.19 82 ILE A O 1
ATOM 650 N N . MET A 1 83 ? 10.903 -5.201 -13.790 1.00 97.44 83 MET A N 1
ATOM 651 C CA . MET A 1 83 ? 11.079 -6.624 -13.495 1.00 97.44 83 MET A CA 1
ATOM 652 C C . MET A 1 83 ? 10.770 -6.918 -12.032 1.00 97.44 83 MET A C 1
ATOM 654 O O . MET A 1 83 ? 10.067 -7.890 -11.757 1.00 97.44 83 MET A O 1
ATOM 658 N N . LYS A 1 84 ? 11.219 -6.055 -11.115 1.00 96.31 84 LYS A N 1
ATOM 659 C CA . LYS A 1 84 ? 10.844 -6.120 -9.702 1.00 96.31 84 LYS A CA 1
ATOM 660 C C . LYS A 1 84 ? 9.328 -6.063 -9.551 1.00 96.31 84 LYS A C 1
ATOM 662 O O . LYS A 1 84 ? 8.751 -7.007 -9.030 1.00 96.31 84 LYS A O 1
ATOM 667 N N . LEU A 1 85 ? 8.668 -5.047 -10.110 1.00 96.69 85 LEU A N 1
ATOM 668 C CA . LEU A 1 85 ? 7.209 -4.921 -10.080 1.00 96.69 85 LEU A CA 1
ATOM 669 C C . LEU A 1 85 ? 6.516 -6.202 -10.563 1.00 96.69 85 LEU A C 1
ATOM 671 O O . LEU A 1 85 ? 5.616 -6.703 -9.897 1.00 96.69 85 LEU A O 1
ATOM 675 N N . LYS A 1 86 ? 6.955 -6.780 -11.685 1.00 97.38 86 LYS A N 1
ATOM 676 C CA . LYS A 1 86 ? 6.396 -8.041 -12.191 1.00 97.38 86 LYS A CA 1
ATOM 677 C C . LYS A 1 86 ? 6.563 -9.195 -11.197 1.00 97.38 86 LYS A C 1
ATOM 679 O O . LYS A 1 86 ? 5.606 -9.939 -10.985 1.00 97.38 86 LYS A O 1
ATOM 684 N N . VAL A 1 87 ? 7.759 -9.364 -10.633 1.00 96.62 87 VAL A N 1
ATOM 685 C CA . VAL A 1 87 ? 8.068 -10.440 -9.678 1.00 96.62 87 VAL A CA 1
ATOM 686 C C . VAL A 1 87 ? 7.230 -10.287 -8.415 1.00 96.62 87 VAL A C 1
ATOM 688 O O . VAL A 1 87 ? 6.579 -11.247 -8.010 1.00 96.62 87 VAL A O 1
ATOM 691 N N . GLU A 1 88 ? 7.168 -9.086 -7.845 1.00 95.12 88 GLU A N 1
ATOM 692 C CA . GLU A 1 88 ? 6.408 -8.832 -6.620 1.00 95.12 88 GLU A CA 1
ATOM 693 C C . GLU A 1 88 ? 4.895 -8.964 -6.854 1.00 95.12 88 GLU A C 1
ATOM 695 O O . GLU A 1 88 ? 4.195 -9.565 -6.041 1.00 95.12 88 GLU A O 1
ATOM 700 N N . CYS A 1 89 ? 4.376 -8.528 -8.007 1.00 95.81 89 CYS A N 1
ATOM 701 C CA . CYS A 1 89 ? 2.976 -8.755 -8.387 1.00 95.81 89 CYS A CA 1
ATOM 702 C C . CYS A 1 89 ? 2.612 -10.245 -8.477 1.00 95.81 89 CYS A C 1
ATOM 704 O O . CYS A 1 89 ? 1.486 -10.618 -8.163 1.00 95.81 89 CYS A O 1
ATOM 706 N N . GLN A 1 90 ? 3.532 -11.095 -8.938 1.00 95.50 90 GLN A N 1
ATOM 707 C CA . GLN A 1 90 ? 3.285 -12.533 -9.092 1.00 95.50 90 GLN A CA 1
ATOM 708 C C . GLN A 1 90 ? 3.535 -13.321 -7.805 1.00 95.50 90 GLN A C 1
ATOM 710 O O . GLN A 1 90 ? 2.837 -14.300 -7.551 1.00 95.50 90 GLN A O 1
ATOM 715 N N . GLY A 1 91 ? 4.542 -12.925 -7.027 1.00 92.31 91 GLY A N 1
ATOM 716 C CA . GLY A 1 91 ? 4.924 -13.588 -5.785 1.00 92.31 91 GLY A CA 1
ATOM 717 C C . GLY A 1 91 ? 4.066 -13.141 -4.609 1.00 92.31 91 GLY A C 1
ATOM 718 O O . GLY A 1 91 ? 3.405 -13.963 -3.979 1.00 92.31 91 GLY A O 1
ATOM 719 N N . TRP A 1 92 ? 4.068 -11.838 -4.329 1.00 92.88 92 TRP A N 1
ATOM 720 C CA . TRP A 1 92 ? 3.328 -11.253 -3.214 1.00 92.88 92 TRP A CA 1
ATOM 721 C C . TRP A 1 92 ? 1.886 -10.902 -3.570 1.00 92.88 92 TRP A C 1
ATOM 723 O O . TRP A 1 92 ? 0.991 -11.091 -2.751 1.00 92.88 92 TRP A O 1
ATOM 733 N N . GLY A 1 93 ? 1.653 -10.341 -4.759 1.00 93.56 93 GLY A N 1
ATOM 734 C CA . GLY A 1 93 ? 0.347 -9.783 -5.134 1.00 93.56 93 GLY A CA 1
ATOM 735 C C . GLY A 1 93 ? -0.018 -8.488 -4.396 1.00 93.56 93 GLY A C 1
ATOM 736 O O . GLY A 1 93 ? -1.115 -7.966 -4.586 1.00 93.56 93 GLY A O 1
ATOM 737 N N . PHE A 1 94 ? 0.893 -7.959 -3.573 1.00 93.31 94 PHE A N 1
ATOM 738 C CA . PHE A 1 94 ? 0.752 -6.713 -2.825 1.00 93.31 94 PHE A CA 1
ATOM 739 C C . PHE A 1 94 ? 2.123 -6.049 -2.653 1.00 93.31 94 PHE A C 1
ATOM 741 O O . PHE A 1 94 ? 3.123 -6.738 -2.459 1.00 93.31 94 PHE A O 1
ATOM 748 N N . PHE A 1 95 ? 2.177 -4.722 -2.731 1.00 94.81 95 PHE A N 1
ATOM 749 C CA . PHE A 1 95 ? 3.400 -3.931 -2.597 1.00 94.81 95 PHE A CA 1
ATOM 750 C C . PHE A 1 95 ? 3.058 -2.495 -2.174 1.00 94.81 95 PHE A C 1
ATOM 752 O O . PHE A 1 95 ? 1.940 -2.021 -2.377 1.00 94.81 95 PHE A O 1
ATOM 759 N N . GLN A 1 96 ? 4.025 -1.800 -1.587 1.00 95.25 96 GLN A N 1
ATOM 760 C CA . GLN A 1 96 ? 3.985 -0.364 -1.320 1.00 95.25 96 GLN A CA 1
ATOM 761 C C . GLN A 1 96 ? 4.630 0.396 -2.480 1.00 95.25 96 GLN A C 1
ATOM 763 O O . GLN A 1 96 ? 5.465 -0.153 -3.200 1.00 95.25 96 GLN A O 1
ATOM 768 N N . VAL A 1 97 ? 4.277 1.669 -2.652 1.00 95.62 97 VAL A N 1
ATOM 769 C CA . VAL A 1 97 ? 4.867 2.534 -3.682 1.00 95.62 97 VAL A CA 1
ATOM 770 C C . VAL A 1 97 ? 5.547 3.751 -3.065 1.00 95.62 97 VAL A C 1
ATOM 772 O O . VAL A 1 97 ? 5.011 4.364 -2.146 1.00 95.62 97 VAL A O 1
ATOM 775 N N . LEU A 1 98 ? 6.709 4.120 -3.600 1.00 95.12 98 LEU A N 1
ATOM 776 C CA . LEU A 1 98 ? 7.406 5.3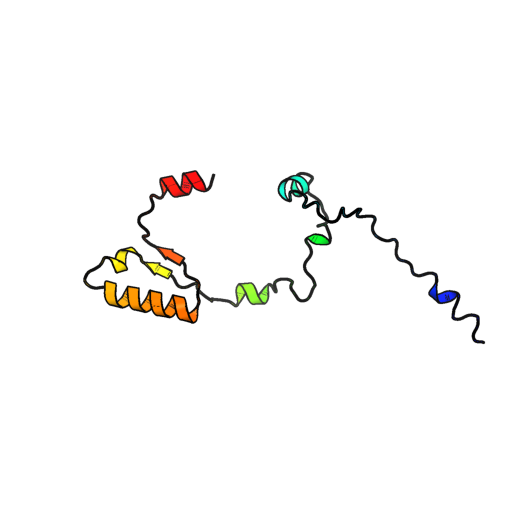75 -3.315 1.00 95.12 98 LEU A CA 1
ATOM 777 C C . LEU A 1 98 ? 7.457 6.248 -4.563 1.00 95.12 98 LEU A C 1
ATOM 779 O O . LEU A 1 98 ? 7.327 5.756 -5.686 1.00 95.12 98 LEU A O 1
ATOM 783 N N . ASN A 1 99 ? 7.671 7.549 -4.349 1.00 96.19 99 ASN A N 1
ATOM 784 C CA . ASN A 1 99 ? 7.851 8.541 -5.410 1.00 96.19 99 ASN A CA 1
ATOM 785 C C . ASN A 1 99 ? 6.759 8.454 -6.492 1.00 96.19 99 ASN A C 1
ATOM 787 O O . ASN A 1 99 ? 7.024 8.556 -7.686 1.00 96.19 99 ASN A O 1
ATOM 791 N N . HIS A 1 100 ? 5.512 8.259 -6.059 1.00 95.38 100 HIS A N 1
ATOM 792 C CA . HIS A 1 100 ? 4.350 8.079 -6.932 1.00 95.38 100 HIS A CA 1
ATOM 793 C C . HIS A 1 100 ? 3.901 9.368 -7.641 1.00 95.38 100 HIS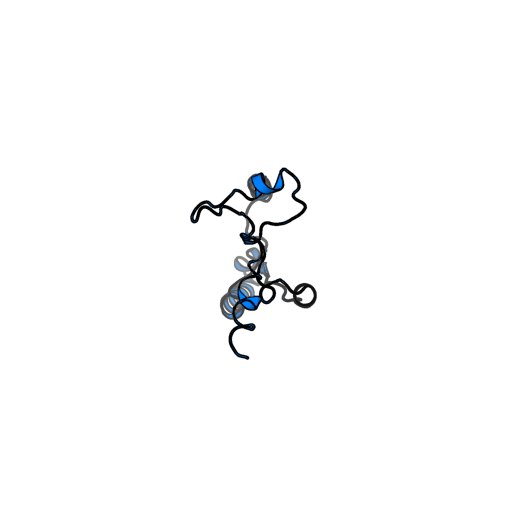 A C 1
ATOM 795 O O . HIS A 1 100 ? 2.992 9.329 -8.464 1.00 95.38 100 HIS A O 1
ATOM 801 N N . GLY A 1 101 ? 4.516 10.513 -7.322 1.00 95.19 101 GLY A N 1
ATOM 802 C CA . GLY A 1 101 ? 4.212 11.806 -7.941 1.00 95.19 101 GLY A CA 1
ATOM 803 C C . GLY A 1 101 ? 2.894 12.439 -7.483 1.00 95.19 101 GLY A C 1
ATOM 804 O O . GLY A 1 101 ? 2.438 13.392 -8.104 1.00 95.19 101 GLY A O 1
ATOM 805 N N . ILE A 1 102 ? 2.287 11.921 -6.408 1.00 95.62 102 ILE A N 1
ATOM 806 C CA . ILE A 1 102 ? 1.119 12.548 -5.769 1.00 95.62 102 ILE A CA 1
ATOM 807 C C . ILE A 1 102 ? 1.657 13.530 -4.738 1.00 95.62 102 ILE A C 1
ATOM 809 O O . ILE A 1 102 ? 2.557 13.188 -3.971 1.00 95.62 102 ILE A O 1
ATOM 813 N N . ASP A 1 103 ? 1.104 14.735 -4.756 1.00 96.44 103 ASP A N 1
ATOM 814 C CA . ASP A 1 103 ? 1.457 15.801 -3.833 1.00 96.44 103 ASP A CA 1
ATOM 815 C C . ASP A 1 103 ? 1.176 15.394 -2.373 1.00 96.44 103 ASP A C 1
ATOM 817 O O . ASP A 1 103 ? 0.126 14.820 -2.068 1.00 96.44 103 ASP A O 1
ATOM 821 N N . LEU A 1 104 ? 2.124 15.668 -1.473 1.00 93.56 104 LEU A N 1
ATOM 822 C CA . LEU A 1 104 ? 1.995 15.310 -0.060 1.00 93.56 104 LEU A CA 1
ATOM 823 C C . LEU A 1 104 ? 0.926 16.149 0.651 1.00 93.56 104 LEU A C 1
ATOM 825 O O . LEU A 1 104 ? 0.207 15.610 1.486 1.00 93.56 104 LEU A O 1
ATOM 829 N N . GLU A 1 105 ? 0.748 17.419 0.281 1.00 95.69 105 GLU A N 1
ATOM 830 C CA . GLU A 1 105 ? -0.315 18.275 0.821 1.00 95.69 105 GLU A CA 1
ATOM 831 C C . GLU A 1 105 ? -1.696 17.729 0.428 1.00 95.69 105 GLU A C 1
ATOM 833 O O . GLU A 1 105 ? -2.633 17.737 1.228 1.00 95.69 105 GLU A O 1
ATOM 838 N N . LEU A 1 106 ? -1.833 17.190 -0.790 1.00 95.94 106 LEU A N 1
ATOM 839 C CA . LEU A 1 106 ? -3.063 16.510 -1.203 1.00 95.94 106 LEU A CA 1
ATOM 840 C C . LEU A 1 106 ? -3.342 15.272 -0.339 1.00 95.94 106 LEU A C 1
ATOM 842 O O . LEU A 1 106 ? -4.487 15.067 0.061 1.00 95.94 106 LEU A O 1
ATOM 846 N N . LEU A 1 107 ? -2.322 14.463 -0.042 1.00 94.25 107 LEU A N 1
ATOM 847 C CA . LEU A 1 107 ? -2.470 13.295 0.832 1.00 94.25 107 LEU A CA 1
ATOM 848 C C . LEU A 1 107 ? -2.873 13.705 2.254 1.00 94.25 107 LEU A C 1
ATOM 850 O O . LEU A 1 107 ? -3.845 13.169 2.784 1.00 94.25 107 LEU A O 1
ATOM 854 N N . GLU A 1 108 ? -2.204 14.706 2.828 1.00 95.19 108 GLU A N 1
ATOM 855 C CA . GLU A 1 108 ? -2.527 15.247 4.156 1.00 95.19 108 GLU A CA 1
ATOM 856 C C . GLU A 1 108 ? -3.953 15.811 4.234 1.00 95.19 108 GLU A C 1
ATOM 858 O O . GLU A 1 108 ? -4.600 15.747 5.279 1.00 95.19 108 GLU A O 1
ATOM 863 N N . ASN A 1 109 ? -4.464 16.377 3.140 1.00 96.19 109 ASN A N 1
ATOM 864 C CA . ASN A 1 109 ? -5.828 16.896 3.083 1.00 96.19 109 ASN A CA 1
ATOM 865 C C . ASN A 1 109 ? -6.894 15.797 2.971 1.00 96.19 109 ASN A C 1
ATOM 867 O O . ASN A 1 109 ? -8.030 16.042 3.369 1.00 96.19 109 ASN A O 1
ATOM 871 N N . ILE A 1 110 ? -6.553 14.617 2.440 1.00 95.56 110 ILE A N 1
ATOM 872 C CA . ILE A 1 110 ? -7.463 13.460 2.352 1.00 95.56 110 ILE A CA 1
ATOM 873 C C . ILE A 1 110 ? -7.489 12.664 3.663 1.00 95.56 110 ILE A C 1
ATOM 875 O O . ILE A 1 110 ? -8.504 12.049 3.977 1.00 95.56 110 ILE A O 1
ATOM 879 N N . GLU A 1 111 ? -6.386 12.645 4.415 1.00 92.19 111 GLU A N 1
ATOM 880 C CA . GLU A 1 111 ? -6.284 11.901 5.679 1.00 92.19 111 GLU A CA 1
ATOM 881 C C . GLU A 1 111 ? -7.123 12.509 6.821 1.00 92.19 111 GLU A C 1
ATOM 883 O O . GLU A 1 111 ? -7.480 11.802 7.763 1.00 92.19 111 GLU A O 1
ATOM 888 N N . LYS A 1 112 ? -7.440 13.806 6.738 1.00 69.00 112 LYS A N 1
ATOM 889 C CA . LYS A 1 112 ? -8.241 14.536 7.735 1.00 69.00 112 LYS A CA 1
ATOM 890 C C . LYS A 1 112 ? -9.727 14.197 7.668 1.00 69.00 112 LYS A C 1
ATOM 892 O O . LYS A 1 112 ? -10.323 14.099 8.766 1.00 69.00 112 LYS A O 1
#

pLDDT: mean 79.45, std 19.01, range [42.06, 97.44]

Secondary structure (DSSP, 8-state):
--SHHHHTTSS--PPPP-----TT----HHHHHTT--SS--GGGS--TTTSPPHHHHHT------EEETTGGG-TTTHHHHHHHHHHHHHHTS--EEE-----HHHHHHHH-

Foldseek 3Di:
DPPVVVVVVVPDDDPDPPPPDPPPDDDDVVVVPVVVDPDDPVVPDDDPVPPDDPVVVVPCPVQAAEQEVVLCVDPVRVVVRVVVVVCSCVPVVTHHYHPPVDDPVVVVVVVD

InterPro domains:
  IPR026992 Non-haem dioxygenase, N-terminal domain [PF14226] (64-111)
  IPR027443 Isopenicillin N synthase-like superfamily [G3DSA:2.60.120.330] (23-112)

Radius of gyration: 26.67 Å; chains: 1; bounding box: 55×65×57 Å

Sequence (112 aa):
MRRIYIEKLLQIRDPVPSFLVEVGHIADVQELSKPEPTVITGRFVLDMAERPKLAAIVLSPNDIPIIDLSKLMSSDEHVLEIMKLKVECQGWGFFQVLNHGIDLELLENIEK